Protein AF-A0A3D8MRU7-F1 (afdb_monomer)

Radius of gyration: 17.72 Å; Cα contacts (8 Å, |Δi|>4): 164; chains: 1; bounding box: 47×36×52 Å

pLDDT: mean 84.69, std 14.57, range [42.41, 97.81]

Solvent-accessible surface area (backbone atoms only — not comparable to full-atom values): 8292 Å² total; per-residue (Å²): 119,67,70,62,56,52,54,44,64,75,43,88,48,41,51,67,56,49,33,54,50,47,20,57,52,35,28,52,48,42,53,49,38,33,59,72,67,62,49,60,65,93,48,62,36,71,68,51,28,44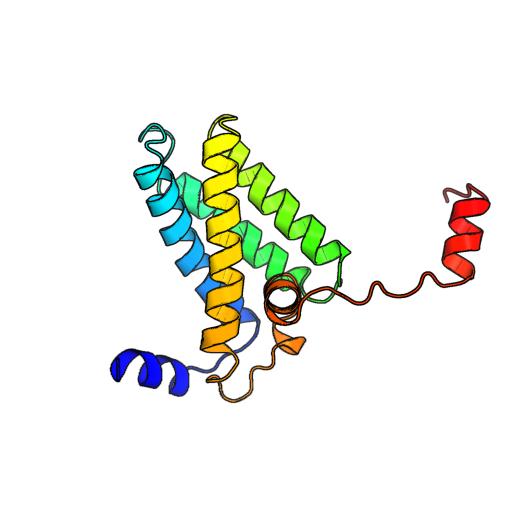,69,38,22,49,57,39,27,53,48,36,62,76,28,12,84,50,50,67,61,25,30,51,53,35,53,50,49,45,44,52,46,40,23,60,48,49,74,63,40,58,68,61,28,51,53,35,44,53,51,47,52,51,46,38,29,51,47,44,70,57,46,38,86,53,24,77,87,34,50,58,76,69,52,19,21,56,36,32,34,62,65,72,62,66,69,83,71,78,74,78,49,73,68,56,54,52,44,64,74,63,69,64,78,131

Structure (mmCIF, N/CA/C/O backbone):
data_AF-A0A3D8MRU7-F1
#
_entry.id   AF-A0A3D8MRU7-F1
#
loop_
_atom_site.group_PDB
_atom_site.id
_atom_site.type_symbol
_atom_site.label_atom_id
_atom_site.label_alt_id
_atom_site.label_comp_id
_atom_site.label_asym_id
_atom_site.label_entity_id
_atom_site.label_seq_id
_atom_site.pdbx_PDB_ins_code
_atom_site.Cartn_x
_atom_site.Cartn_y
_atom_site.Cartn_z
_atom_site.occupancy
_atom_site.B_iso_or_equiv
_atom_site.auth_seq_id
_atom_site.auth_comp_id
_atom_site.auth_asym_id
_atom_site.auth_atom_id
_atom_site.pdbx_PDB_model_num
ATOM 1 N N . MET A 1 1 ? -20.390 15.891 -7.447 1.00 48.47 1 MET A N 1
ATOM 2 C CA . MET A 1 1 ? -19.887 15.555 -6.094 1.00 48.47 1 MET A CA 1
ATOM 3 C C . MET A 1 1 ? -20.924 14.814 -5.236 1.00 48.47 1 MET A C 1
ATOM 5 O O . MET A 1 1 ? -20.513 14.047 -4.382 1.00 48.47 1 MET A O 1
ATOM 9 N N . MET A 1 2 ? -22.232 14.961 -5.510 1.00 42.41 2 MET A N 1
ATOM 10 C CA . MET A 1 2 ? -23.335 14.255 -4.826 1.00 42.41 2 MET A CA 1
ATOM 11 C C . MET A 1 2 ? -23.313 12.719 -5.024 1.00 42.41 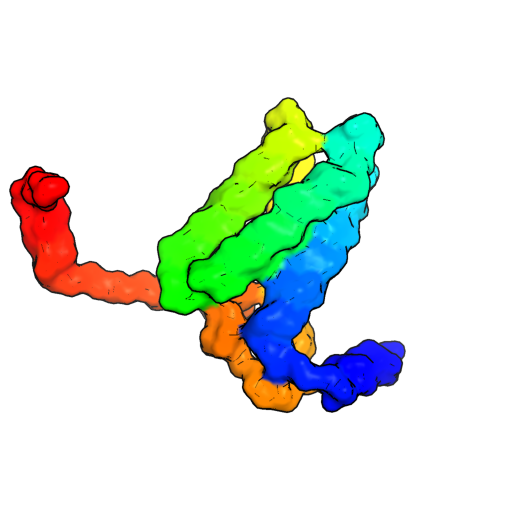2 MET A C 1
ATOM 13 O O . MET A 1 2 ? -23.387 11.992 -4.043 1.00 42.41 2 MET A O 1
ATOM 17 N N . MET A 1 3 ? -23.033 12.227 -6.242 1.00 55.09 3 MET A N 1
ATOM 18 C CA . MET A 1 3 ? -22.979 10.776 -6.524 1.00 55.09 3 MET A CA 1
ATOM 19 C C . MET A 1 3 ? -21.916 9.996 -5.728 1.00 55.09 3 MET A C 1
ATOM 21 O O . MET A 1 3 ? -22.146 8.853 -5.363 1.00 55.09 3 MET A O 1
ATOM 25 N N . VAL A 1 4 ? -20.739 10.575 -5.456 1.00 55.12 4 VAL A N 1
ATOM 26 C CA . VAL A 1 4 ? -19.664 9.841 -4.748 1.00 55.12 4 VAL A CA 1
ATOM 27 C C . VAL A 1 4 ? -19.998 9.686 -3.263 1.00 55.12 4 VAL A C 1
ATOM 29 O O . VAL A 1 4 ? -19.717 8.645 -2.681 1.00 55.12 4 VAL A O 1
ATOM 32 N N . ALA A 1 5 ? -20.639 10.692 -2.663 1.00 54.25 5 ALA A N 1
ATOM 33 C CA . ALA A 1 5 ? -21.098 10.620 -1.280 1.00 54.25 5 ALA A CA 1
ATOM 34 C C . ALA A 1 5 ? -22.226 9.586 -1.110 1.00 54.25 5 ALA A C 1
ATOM 36 O O . ALA A 1 5 ? -22.187 8.819 -0.155 1.00 54.25 5 ALA A O 1
ATOM 37 N N . GLU A 1 6 ? -23.161 9.508 -2.066 1.00 55.16 6 GLU A N 1
ATOM 38 C CA . GLU A 1 6 ? -24.226 8.490 -2.078 1.00 55.16 6 GLU A CA 1
ATOM 39 C C . GLU A 1 6 ? -23.690 7.061 -2.237 1.00 55.16 6 GLU A C 1
ATOM 41 O O . GLU A 1 6 ? -24.201 6.134 -1.613 1.00 55.16 6 GLU A O 1
ATOM 46 N N . VAL A 1 7 ? -22.642 6.855 -3.041 1.00 58.66 7 VAL A N 1
ATOM 47 C CA . VAL A 1 7 ? -22.017 5.527 -3.188 1.00 58.66 7 VAL A CA 1
ATOM 48 C C . VAL A 1 7 ? -21.338 5.090 -1.889 1.00 58.66 7 VAL A C 1
ATOM 50 O O . VAL A 1 7 ? -21.397 3.918 -1.530 1.00 58.66 7 VAL A O 1
ATOM 53 N N . VAL A 1 8 ? -20.715 6.017 -1.157 1.00 61.66 8 VAL A N 1
ATOM 54 C CA . VAL A 1 8 ? -20.060 5.694 0.119 1.00 61.66 8 VAL A CA 1
ATOM 55 C C . VAL A 1 8 ? -21.085 5.376 1.208 1.00 61.66 8 VAL A C 1
ATOM 57 O O . VAL A 1 8 ? -20.851 4.439 1.964 1.00 61.66 8 VAL A O 1
ATOM 60 N N . SER A 1 9 ? -22.213 6.093 1.263 1.00 59.12 9 SER A N 1
ATOM 61 C CA . SER A 1 9 ? -23.259 5.875 2.273 1.00 59.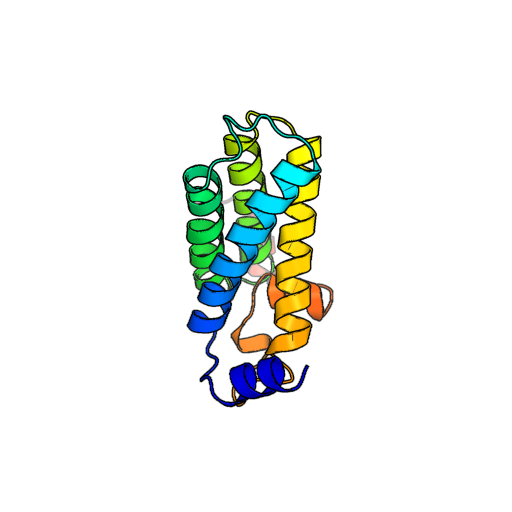12 9 SER A CA 1
ATOM 62 C C . SER A 1 9 ? -24.170 4.676 1.988 1.00 59.12 9 SER A C 1
ATOM 64 O O . SER A 1 9 ? -24.767 4.129 2.909 1.00 59.12 9 SER A O 1
ATOM 66 N N . SER A 1 10 ? -24.284 4.240 0.731 1.00 65.19 10 SER A N 1
ATOM 67 C CA . SER A 1 10 ? -25.089 3.067 0.344 1.00 65.19 10 SER A CA 1
ATOM 68 C C . SER A 1 10 ? -24.326 1.740 0.402 1.00 65.19 10 SER A C 1
ATOM 70 O O . SER A 1 10 ? -24.921 0.679 0.207 1.00 65.19 10 SER A O 1
ATOM 72 N N . PHE A 1 11 ? -23.019 1.777 0.672 1.00 73.31 11 PHE A N 1
ATOM 73 C CA . PHE A 1 11 ? -22.148 0.608 0.667 1.00 73.31 11 PHE A CA 1
ATOM 74 C C . PHE A 1 11 ? -21.694 0.235 2.083 1.00 73.31 11 PHE A C 1
ATOM 76 O O . PHE A 1 11 ? -21.247 1.084 2.851 1.00 73.31 11 PHE A O 1
ATOM 83 N N . THR A 1 12 ? -21.765 -1.052 2.435 1.00 82.81 12 THR A N 1
ATOM 84 C CA . THR A 1 12 ? -21.288 -1.532 3.739 1.00 82.81 12 THR A CA 1
ATOM 85 C C . THR A 1 12 ? -19.765 -1.613 3.750 1.00 82.81 12 THR A C 1
ATOM 87 O O . THR A 1 12 ? -19.145 -2.499 3.150 1.00 82.81 12 THR A O 1
ATO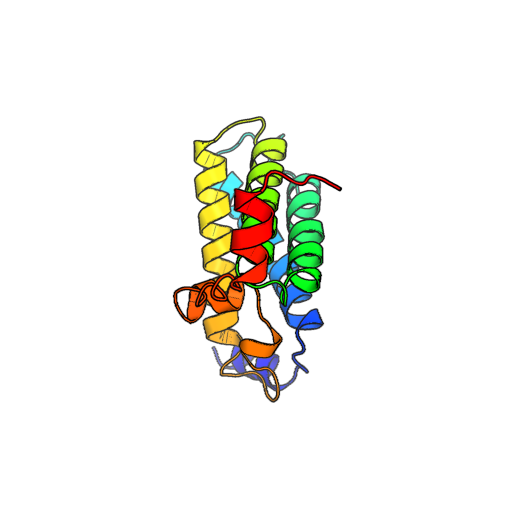M 90 N N . TRP A 1 13 ? -19.148 -0.679 4.462 1.00 88.81 13 TRP A N 1
ATOM 91 C CA . TRP A 1 13 ? -17.706 -0.636 4.626 1.00 88.81 13 TRP A CA 1
ATOM 92 C C . TRP A 1 13 ? -17.252 -1.556 5.751 1.00 88.81 13 TRP A C 1
ATOM 94 O O . TRP A 1 13 ? -17.702 -1.487 6.887 1.00 88.81 13 TRP A O 1
ATOM 104 N N . THR A 1 14 ? -16.312 -2.421 5.409 1.00 92.00 14 THR A N 1
ATOM 105 C CA . THR A 1 14 ? -15.592 -3.302 6.321 1.00 92.00 14 THR A CA 1
ATOM 106 C C . THR A 1 14 ? -14.104 -3.147 6.021 1.00 92.00 14 THR A C 1
ATOM 108 O O . THR A 1 14 ? -13.750 -2.656 4.942 1.00 92.00 14 THR A O 1
ATOM 111 N N . PRO A 1 15 ? -13.203 -3.611 6.900 1.00 93.12 15 PRO A N 1
ATOM 112 C CA . PRO A 1 15 ? -11.781 -3.619 6.578 1.00 93.12 15 PRO A CA 1
ATOM 113 C C . PRO A 1 15 ? -11.497 -4.355 5.262 1.00 93.12 15 PRO A C 1
ATOM 115 O O . PRO A 1 15 ? -10.727 -3.879 4.435 1.00 93.12 15 PRO A O 1
ATOM 118 N N . LEU A 1 16 ? -12.181 -5.477 5.012 1.00 93.38 16 LEU A N 1
ATOM 119 C CA . LEU A 1 16 ? -12.011 -6.247 3.780 1.00 93.38 16 LEU A CA 1
ATOM 120 C C . LEU A 1 16 ? -12.393 -5.427 2.544 1.00 93.38 16 LEU A C 1
ATOM 122 O O . LEU A 1 16 ? -11.623 -5.353 1.588 1.00 93.38 16 LEU A O 1
ATOM 126 N N . THR A 1 17 ? -13.567 -4.793 2.563 1.00 92.69 17 THR A N 1
ATOM 127 C CA . THR A 1 17 ? -14.026 -4.002 1.417 1.00 92.69 17 THR A CA 1
ATOM 128 C C . THR A 1 17 ? -13.204 -2.726 1.228 1.00 92.69 17 THR A C 1
ATOM 130 O O . THR A 1 17 ? -12.997 -2.311 0.089 1.00 92.69 17 THR A O 1
ATOM 133 N N . PHE A 1 18 ? -12.635 -2.168 2.303 1.00 94.56 18 PHE A N 1
ATOM 134 C CA . PHE A 1 18 ? -11.657 -1.084 2.224 1.00 94.56 18 PHE A CA 1
ATOM 135 C C . PHE A 1 18 ? -10.389 -1.504 1.468 1.00 94.56 18 PHE A C 1
ATOM 137 O O . PHE A 1 18 ? -10.023 -0.848 0.494 1.00 94.56 18 PHE A O 1
ATOM 144 N N . TYR A 1 19 ? -9.743 -2.611 1.855 1.00 95.81 19 TYR A N 1
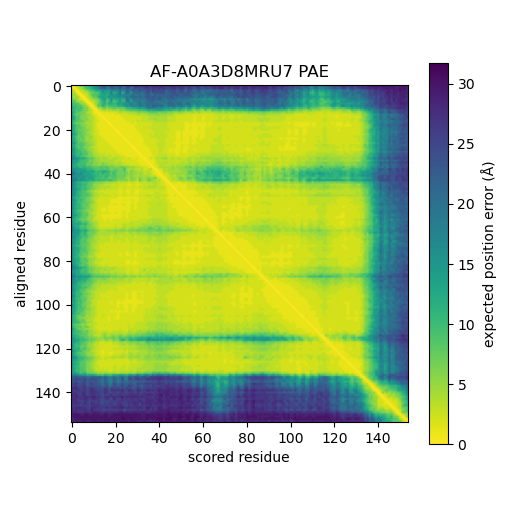ATOM 145 C CA . TYR A 1 19 ? -8.521 -3.079 1.181 1.00 95.81 19 TYR A CA 1
ATOM 146 C C . TYR A 1 19 ? -8.788 -3.592 -0.243 1.00 95.81 19 TYR A C 1
ATOM 148 O O . TYR A 1 19 ? -7.945 -3.429 -1.124 1.00 95.81 19 TYR A O 1
ATOM 156 N N . ALA A 1 20 ? -9.979 -4.132 -0.518 1.00 94.62 20 ALA A N 1
ATOM 157 C CA . ALA A 1 20 ? -10.393 -4.460 -1.882 1.00 94.62 20 ALA A CA 1
ATOM 158 C C . ALA A 1 20 ? -10.518 -3.202 -2.761 1.00 94.62 20 ALA A C 1
ATOM 160 O O . ALA A 1 20 ? -10.003 -3.167 -3.879 1.00 94.62 20 ALA A O 1
ATOM 161 N N . ALA A 1 21 ? -11.149 -2.141 -2.247 1.00 94.12 21 ALA A N 1
ATOM 162 C CA . ALA A 1 21 ? -11.220 -0.861 -2.944 1.00 94.12 21 ALA A CA 1
ATOM 163 C C . ALA A 1 21 ? -9.826 -0.235 -3.117 1.00 94.12 21 ALA A C 1
ATOM 165 O O . ALA A 1 21 ? -9.516 0.292 -4.186 1.00 94.12 21 ALA A O 1
ATOM 166 N N . ALA A 1 22 ? -8.966 -0.331 -2.099 1.00 95.88 22 ALA A N 1
ATOM 167 C CA . ALA A 1 22 ? -7.599 0.174 -2.158 1.00 95.88 22 ALA A CA 1
ATOM 168 C C . ALA A 1 22 ? -6.766 -0.548 -3.224 1.00 95.88 22 ALA A C 1
ATOM 170 O O . ALA A 1 22 ? -6.038 0.115 -3.961 1.00 95.88 22 ALA A O 1
ATOM 171 N N . ALA A 1 23 ? -6.956 -1.858 -3.412 1.00 96.69 23 ALA A N 1
ATOM 172 C CA . ALA A 1 23 ? -6.339 -2.597 -4.511 1.00 96.69 23 ALA A CA 1
ATOM 173 C C . ALA A 1 23 ? -6.755 -2.048 -5.886 1.00 96.69 23 ALA A C 1
ATOM 175 O O . ALA A 1 23 ? -5.907 -1.845 -6.754 1.00 96.69 23 ALA A O 1
ATOM 176 N N . LEU A 1 24 ? -8.044 -1.753 -6.087 1.00 95.62 24 LEU A N 1
ATOM 177 C CA . LEU A 1 24 ? -8.539 -1.186 -7.348 1.00 95.62 24 LEU A CA 1
ATOM 178 C C . LEU A 1 24 ? -7.989 0.222 -7.603 1.00 95.62 24 LEU A C 1
ATOM 180 O O . LEU A 1 24 ? -7.575 0.537 -8.718 1.00 95.62 24 LEU A O 1
ATOM 184 N N . VAL A 1 25 ? -7.954 1.067 -6.573 1.00 96.06 25 VAL A N 1
ATOM 185 C CA . VAL A 1 25 ? -7.408 2.424 -6.684 1.00 96.06 25 VAL A CA 1
ATOM 186 C C . VAL A 1 25 ? -5.905 2.379 -6.954 1.00 96.06 25 VAL A C 1
ATOM 188 O O . VAL A 1 25 ? -5.428 3.063 -7.859 1.00 96.06 25 VAL A O 1
ATOM 191 N N . GLN A 1 26 ? -5.157 1.538 -6.239 1.00 96.12 26 GLN A N 1
ATOM 192 C CA . GLN A 1 26 ? -3.717 1.394 -6.443 1.00 96.12 26 GLN A CA 1
ATOM 193 C C . GLN A 1 26 ? -3.373 0.818 -7.811 1.00 96.12 26 GLN A C 1
ATOM 195 O O . GLN A 1 26 ? -2.426 1.288 -8.430 1.00 96.12 26 GLN A O 1
ATOM 200 N N . LEU A 1 27 ? -4.160 -0.123 -8.336 1.00 96.06 27 LEU A N 1
ATOM 201 C CA . LEU A 1 27 ? -4.008 -0.609 -9.708 1.00 96.06 27 LEU A CA 1
ATOM 202 C C . LEU A 1 27 ? -4.000 0.558 -10.710 1.00 96.06 27 LEU A C 1
ATOM 204 O O . LEU A 1 27 ? -3.100 0.665 -11.544 1.00 96.06 27 LEU A O 1
ATOM 208 N N . ILE A 1 28 ? -4.980 1.460 -10.597 1.00 95.44 28 ILE A N 1
ATOM 209 C CA . ILE A 1 28 ? -5.091 2.644 -11.456 1.00 95.44 28 ILE A CA 1
ATOM 210 C C . ILE A 1 28 ? -3.896 3.576 -11.232 1.00 95.44 28 ILE A C 1
ATOM 212 O O . ILE A 1 28 ? -3.285 4.045 -12.191 1.00 95.44 28 ILE A O 1
ATOM 216 N N . VAL A 1 29 ? -3.532 3.823 -9.975 1.00 95.56 29 VAL A N 1
ATOM 217 C CA . VAL A 1 29 ? -2.426 4.720 -9.608 1.00 95.56 29 VAL A CA 1
ATOM 218 C C . VAL A 1 29 ? -1.095 4.218 -10.151 1.00 95.56 29 VAL A C 1
ATOM 220 O O . VAL A 1 29 ? -0.331 5.016 -10.683 1.00 95.56 29 VAL A O 1
ATOM 223 N N . ILE A 1 30 ? -0.824 2.916 -10.087 1.00 94.56 30 ILE A N 1
ATOM 224 C CA . ILE A 1 30 ? 0.406 2.322 -10.619 1.00 94.56 30 ILE A CA 1
ATOM 225 C C . ILE A 1 30 ? 0.479 2.554 -12.131 1.00 94.56 30 ILE A C 1
ATOM 227 O O . ILE A 1 30 ? 1.456 3.130 -12.611 1.00 94.56 30 ILE A O 1
ATOM 231 N N . LEU A 1 31 ? -0.587 2.222 -12.867 1.00 93.00 31 LEU A N 1
ATOM 232 C CA . LEU A 1 31 ? -0.645 2.418 -14.320 1.00 93.00 31 LEU A CA 1
ATOM 233 C C . LEU A 1 31 ? -0.456 3.888 -14.721 1.00 93.00 31 LEU A C 1
ATOM 235 O O . LEU A 1 31 ? 0.290 4.198 -15.657 1.00 93.00 31 LEU A O 1
ATOM 239 N N . LEU A 1 32 ? -1.114 4.803 -14.002 1.00 93.62 32 LEU A N 1
ATOM 240 C CA . LEU A 1 32 ? -1.007 6.240 -14.242 1.00 93.62 32 LEU A CA 1
ATOM 241 C C . LEU A 1 32 ? 0.372 6.784 -13.863 1.00 93.62 32 LEU A C 1
ATOM 243 O O . LEU A 1 32 ? 0.928 7.579 -14.616 1.00 93.62 32 LEU A O 1
ATOM 247 N N . SER A 1 33 ? 0.949 6.345 -12.745 1.00 90.94 33 SER A N 1
ATOM 248 C CA . SER A 1 33 ? 2.256 6.808 -12.270 1.00 90.94 33 SER A CA 1
ATOM 249 C C . SER A 1 33 ? 3.382 6.420 -13.226 1.00 90.94 33 SER A C 1
ATOM 251 O O . SER A 1 33 ? 4.220 7.253 -13.569 1.00 90.94 33 SER A O 1
ATOM 253 N N . PHE A 1 34 ? 3.371 5.195 -13.748 1.00 87.25 34 PHE A N 1
ATOM 254 C CA . PHE A 1 34 ? 4.352 4.751 -14.735 1.00 87.25 34 PHE A CA 1
ATOM 255 C C . PHE A 1 34 ? 4.149 5.390 -16.097 1.00 87.25 34 PHE A C 1
ATOM 257 O O . PHE A 1 34 ? 5.124 5.720 -16.771 1.00 87.25 34 PHE A O 1
ATOM 264 N N . ARG A 1 35 ? 2.897 5.661 -16.478 1.00 87.81 35 ARG A N 1
ATOM 265 C CA . ARG A 1 35 ? 2.617 6.441 -17.684 1.00 87.81 35 ARG A CA 1
ATOM 266 C C . ARG A 1 35 ? 3.117 7.879 -17.546 1.00 87.81 35 ARG A C 1
ATOM 268 O O . ARG A 1 35 ? 3.733 8.394 -18.472 1.00 87.81 35 ARG A O 1
ATOM 275 N N . PHE A 1 36 ? 2.888 8.508 -16.397 1.00 90.44 36 PHE A N 1
ATOM 276 C CA . PHE A 1 36 ? 3.317 9.874 -16.103 1.00 90.44 36 PHE A CA 1
ATOM 277 C C . PHE A 1 36 ? 4.842 10.005 -16.037 1.00 90.44 36 PHE A C 1
ATOM 279 O O . PHE A 1 36 ? 5.411 10.941 -16.588 1.00 90.44 36 PHE A O 1
ATOM 286 N N . THR A 1 37 ? 5.516 9.034 -15.424 1.00 89.00 37 THR A N 1
ATOM 287 C CA . THR A 1 37 ? 6.983 9.006 -15.319 1.00 89.00 37 THR A CA 1
ATOM 288 C C . THR A 1 37 ? 7.680 8.494 -16.584 1.00 89.00 37 THR A C 1
ATOM 290 O O . THR A 1 37 ? 8.910 8.411 -16.614 1.00 89.00 37 THR A O 1
ATOM 293 N N . GLN A 1 38 ? 6.920 8.183 -17.641 1.00 87.06 38 GLN A N 1
ATOM 294 C CA . GLN A 1 38 ? 7.419 7.674 -18.921 1.00 87.06 38 GLN A CA 1
ATOM 295 C C . GLN A 1 38 ? 8.243 6.383 -18.774 1.00 87.06 38 GLN A C 1
ATOM 297 O O . GLN A 1 38 ? 9.245 6.194 -19.468 1.00 87.06 38 GLN A O 1
ATOM 302 N N . LEU A 1 39 ? 7.845 5.492 -17.857 1.00 85.00 39 LEU A N 1
ATOM 303 C CA . LEU A 1 39 ? 8.388 4.134 -17.822 1.00 85.00 39 LEU A CA 1
ATOM 304 C C . LEU A 1 39 ? 8.092 3.455 -19.167 1.00 85.00 39 LEU A C 1
ATOM 306 O O . LEU A 1 39 ? 7.039 3.696 -19.762 1.00 85.00 39 LEU A O 1
ATOM 310 N N . ASN A 1 40 ? 9.014 2.611 -19.640 1.00 82.12 40 ASN A N 1
ATOM 311 C CA . ASN A 1 40 ? 8.826 1.884 -20.892 1.00 82.12 40 ASN A CA 1
ATOM 312 C C . ASN A 1 40 ? 7.442 1.178 -20.892 1.00 82.12 40 ASN A C 1
ATOM 314 O O . ASN A 1 40 ? 7.156 0.425 -19.953 1.00 82.12 40 ASN A O 1
ATOM 318 N N . PRO A 1 41 ? 6.585 1.419 -21.906 1.00 78.12 41 PRO A N 1
ATOM 319 C CA . PRO A 1 41 ? 5.262 0.805 -22.021 1.00 78.12 41 PRO A CA 1
ATOM 320 C C . PRO A 1 41 ? 5.268 -0.722 -21.936 1.00 78.12 41 PRO A C 1
ATOM 322 O O . PRO A 1 41 ? 4.324 -1.296 -21.402 1.00 78.12 41 PRO A O 1
ATOM 325 N N . ASP A 1 42 ? 6.349 -1.368 -22.380 1.00 82.06 42 ASP A N 1
ATOM 326 C CA . ASP A 1 42 ? 6.511 -2.824 -22.314 1.00 82.06 42 ASP A CA 1
ATOM 327 C C . ASP A 1 42 ? 6.546 -3.344 -20.867 1.00 82.06 42 ASP A C 1
ATOM 329 O O . ASP A 1 42 ? 6.269 -4.514 -20.602 1.00 82.06 42 ASP A O 1
ATOM 333 N N . TYR A 1 43 ? 6.876 -2.472 -19.910 1.00 79.25 43 TYR A N 1
ATOM 334 C CA . TYR A 1 43 ? 6.907 -2.770 -18.478 1.00 79.25 43 TYR A CA 1
ATOM 335 C C . TYR A 1 43 ? 5.669 -2.228 -17.751 1.00 79.25 43 TYR A C 1
ATOM 337 O O . TYR A 1 43 ? 5.240 -2.791 -16.744 1.00 79.25 43 TYR A O 1
ATOM 345 N N . ASN A 1 44 ? 5.046 -1.175 -18.286 1.00 80.75 44 ASN A N 1
ATOM 346 C CA . ASN A 1 44 ? 3.813 -0.589 -17.763 1.00 80.75 44 ASN A CA 1
ATOM 347 C C . ASN A 1 44 ? 2.569 -1.354 -18.247 1.00 80.75 44 ASN A C 1
ATOM 349 O O . ASN A 1 44 ? 1.743 -0.843 -19.006 1.00 80.75 44 ASN A O 1
ATOM 353 N N . THR A 1 45 ? 2.449 -2.607 -17.812 1.00 88.94 45 THR A N 1
ATOM 354 C CA . THR A 1 45 ? 1.343 -3.488 -18.196 1.00 88.94 45 THR A CA 1
ATOM 355 C C . THR A 1 45 ? 0.285 -3.579 -17.102 1.00 88.94 45 THR A C 1
ATOM 357 O O . THR A 1 45 ? 0.580 -3.517 -15.907 1.00 88.94 45 THR A O 1
ATOM 360 N N . PHE A 1 46 ? -0.965 -3.810 -17.513 1.00 90.00 46 PHE A N 1
ATOM 361 C CA . PHE A 1 46 ? -2.064 -4.116 -16.593 1.00 90.00 46 PHE A CA 1
ATOM 362 C C . PHE A 1 46 ? -1.738 -5.309 -15.685 1.00 90.00 46 PHE A C 1
ATOM 364 O O . PHE A 1 46 ? -1.958 -5.246 -14.479 1.00 90.00 46 PHE A O 1
ATOM 371 N N . ALA A 1 47 ? -1.156 -6.370 -16.255 1.00 90.56 47 ALA A N 1
ATOM 372 C CA . ALA A 1 47 ? -0.734 -7.547 -15.505 1.00 90.56 47 ALA A CA 1
ATOM 373 C C . ALA A 1 47 ? 0.327 -7.200 -14.447 1.00 90.56 47 ALA A C 1
ATOM 375 O O . ALA A 1 47 ? 0.200 -7.625 -13.302 1.00 90.56 47 ALA A O 1
ATOM 376 N N . GLY A 1 48 ? 1.324 -6.379 -14.800 1.00 90.50 48 GLY A N 1
ATOM 377 C CA . GLY A 1 48 ? 2.338 -5.901 -13.859 1.00 90.50 48 GLY A CA 1
ATOM 378 C C . GLY A 1 48 ? 1.726 -5.126 -12.694 1.00 90.50 48 GLY A C 1
ATOM 379 O O . GLY A 1 48 ? 2.000 -5.443 -11.541 1.00 90.50 48 GLY A O 1
ATOM 380 N N . ALA A 1 49 ? 0.832 -4.174 -12.975 1.00 93.31 49 ALA A N 1
ATOM 381 C CA . ALA A 1 49 ? 0.134 -3.423 -11.931 1.00 93.31 49 ALA A CA 1
ATOM 382 C C . ALA A 1 49 ? -0.724 -4.328 -11.028 1.00 93.31 49 ALA A C 1
ATOM 384 O O . ALA A 1 49 ? -0.758 -4.133 -9.814 1.00 93.31 49 ALA A O 1
ATOM 385 N N . LEU A 1 50 ? -1.381 -5.343 -11.597 1.00 94.88 50 LEU A N 1
ATOM 386 C CA . LEU A 1 50 ? -2.231 -6.279 -10.859 1.00 94.88 50 LEU A CA 1
ATOM 387 C C . LEU A 1 50 ? -1.428 -7.172 -9.900 1.00 94.88 50 LEU A C 1
ATOM 389 O O . LEU A 1 50 ? -1.860 -7.392 -8.768 1.00 94.88 50 LEU A O 1
ATOM 393 N N . VAL A 1 51 ? -0.239 -7.616 -10.320 1.00 94.06 51 VAL A N 1
ATOM 394 C CA . VAL A 1 51 ? 0.706 -8.402 -9.500 1.00 94.06 51 VAL A CA 1
ATOM 395 C C . VAL A 1 51 ? 1.252 -7.603 -8.310 1.00 94.06 51 VAL A C 1
ATOM 397 O O . VAL A 1 51 ? 1.700 -8.196 -7.333 1.00 94.06 51 VAL A O 1
ATOM 400 N N . VAL A 1 52 ? 1.175 -6.272 -8.339 1.00 95.75 52 VAL A N 1
ATOM 401 C CA . VAL A 1 52 ? 1.508 -5.429 -7.182 1.00 95.75 52 VAL A CA 1
ATOM 402 C C . VAL A 1 52 ? 0.267 -5.138 -6.348 1.00 95.75 52 VAL A C 1
ATOM 404 O O . VAL A 1 52 ? 0.238 -5.426 -5.153 1.00 95.75 52 VAL A O 1
ATOM 407 N N . ALA A 1 53 ? -0.770 -4.579 -6.971 1.00 96.69 53 ALA A N 1
ATOM 408 C CA . ALA A 1 53 ? -1.916 -4.030 -6.262 1.00 96.69 53 ALA A CA 1
ATOM 409 C C . ALA A 1 53 ? -2.664 -5.091 -5.444 1.00 96.69 53 ALA A C 1
ATOM 411 O O . ALA A 1 53 ? -3.010 -4.839 -4.291 1.00 96.69 53 ALA A O 1
ATOM 412 N N . VAL A 1 54 ? -2.881 -6.289 -5.997 1.00 96.44 54 VAL A N 1
ATOM 413 C CA . VAL A 1 54 ? -3.632 -7.337 -5.292 1.00 96.44 54 VAL A CA 1
ATOM 414 C C . VAL A 1 54 ? -2.825 -7.914 -4.122 1.00 96.44 54 VAL A C 1
ATOM 416 O O . VAL A 1 54 ? -3.312 -7.825 -2.993 1.00 96.44 54 VAL A O 1
ATOM 419 N N . PRO A 1 55 ? -1.597 -8.444 -4.307 1.00 97.25 55 PRO A N 1
ATOM 420 C CA . PRO A 1 55 ? -0.860 -9.056 -3.202 1.00 97.25 55 PRO A CA 1
ATOM 421 C C . PRO A 1 55 ? -0.523 -8.074 -2.082 1.00 97.25 55 PRO A C 1
ATOM 423 O O . PRO A 1 55 ? -0.611 -8.448 -0.917 1.00 97.25 55 PRO A O 1
ATOM 426 N N . VAL A 1 56 ? -0.202 -6.815 -2.405 1.00 97.56 56 VAL A N 1
ATOM 427 C CA . VAL A 1 56 ? 0.096 -5.799 -1.383 1.00 97.56 56 VAL A CA 1
ATOM 428 C C . VAL A 1 56 ? -1.123 -5.511 -0.514 1.00 97.56 56 VAL A C 1
ATOM 430 O O . VAL A 1 56 ? -0.976 -5.409 0.699 1.00 97.56 56 VAL A O 1
ATOM 433 N N . ASN A 1 57 ? -2.319 -5.392 -1.094 1.00 97.81 57 ASN A N 1
ATOM 434 C CA . ASN A 1 57 ? -3.526 -5.095 -0.317 1.00 97.81 57 ASN A CA 1
ATOM 435 C C . ASN A 1 57 ? -4.032 -6.318 0.456 1.00 97.81 57 ASN A C 1
ATOM 437 O O . ASN A 1 57 ? -4.538 -6.167 1.565 1.00 97.81 57 ASN A O 1
ATOM 441 N N . VAL A 1 58 ? -3.839 -7.528 -0.080 1.00 97.44 58 VAL A N 1
ATOM 442 C CA . VAL A 1 58 ? -4.071 -8.774 0.666 1.00 97.44 58 VAL A CA 1
ATOM 443 C C . VAL A 1 58 ? -3.136 -8.846 1.871 1.00 97.44 58 VAL A C 1
ATOM 445 O O . VAL A 1 58 ? -3.593 -9.058 2.992 1.00 97.44 58 VAL A O 1
ATOM 448 N N . LEU A 1 59 ? -1.839 -8.613 1.662 1.00 97.12 59 LEU A N 1
ATOM 449 C CA . LEU A 1 59 ? -0.852 -8.576 2.736 1.00 97.12 59 LEU A CA 1
ATOM 450 C C . LEU A 1 59 ? -1.208 -7.502 3.768 1.00 97.12 59 LEU A C 1
ATOM 452 O O . LEU A 1 59 ? -1.262 -7.804 4.953 1.00 97.12 59 LEU A O 1
ATOM 456 N N . ALA A 1 60 ? -1.541 -6.291 3.317 1.00 96.00 60 ALA A N 1
ATOM 457 C CA . ALA A 1 60 ? -1.918 -5.187 4.189 1.00 96.00 60 ALA A CA 1
ATOM 458 C C . ALA A 1 60 ? -3.160 -5.486 5.029 1.00 96.00 60 ALA A C 1
ATOM 460 O O . ALA A 1 60 ? -3.178 -5.145 6.207 1.00 96.00 60 ALA A O 1
ATOM 461 N N . TYR A 1 61 ? -4.156 -6.172 4.463 1.00 96.50 61 TYR A N 1
ATOM 462 C CA . TYR A 1 61 ? -5.322 -6.641 5.205 1.00 96.50 61 TYR A CA 1
ATOM 463 C C . TYR A 1 61 ? -4.935 -7.615 6.327 1.00 96.50 61 TYR A C 1
ATOM 465 O O . TYR A 1 61 ? -5.416 -7.467 7.449 1.00 96.50 61 TYR A O 1
ATOM 473 N N . PHE A 1 62 ? -4.068 -8.592 6.042 1.00 96.50 62 PHE A N 1
ATOM 474 C CA . PHE A 1 62 ? -3.667 -9.607 7.022 1.00 96.50 62 PHE A CA 1
ATOM 475 C C . PHE A 1 62 ? -2.697 -9.084 8.083 1.00 96.50 62 PHE A C 1
ATOM 477 O O . PHE A 1 62 ? -2.725 -9.559 9.213 1.00 96.50 62 PHE A O 1
ATOM 484 N N . THR A 1 63 ? -1.861 -8.101 7.751 1.00 94.25 63 THR A N 1
ATOM 485 C CA . THR A 1 63 ? -0.885 -7.518 8.683 1.00 94.25 63 THR A CA 1
ATOM 486 C C . THR A 1 63 ? -1.369 -6.218 9.325 1.00 94.25 63 THR A C 1
ATOM 488 O O . THR A 1 63 ? -0.576 -5.522 9.959 1.00 94.25 63 THR A O 1
ATOM 491 N N . ARG A 1 64 ? -2.644 -5.843 9.153 1.00 92.56 64 ARG A N 1
ATOM 492 C CA . ARG A 1 64 ? -3.183 -4.560 9.639 1.00 92.56 64 ARG A CA 1
ATOM 493 C C . ARG A 1 64 ? -3.094 -4.402 11.160 1.00 92.56 64 ARG A C 1
ATOM 495 O O . ARG A 1 64 ? -2.938 -3.287 11.649 1.00 92.56 64 ARG A O 1
ATOM 502 N N . ASP A 1 65 ? -3.166 -5.517 11.880 1.00 90.94 65 ASP A N 1
ATOM 503 C CA . ASP A 1 65 ? -3.204 -5.558 13.341 1.00 90.94 65 ASP A CA 1
ATOM 504 C C . ASP A 1 65 ? -1.795 -5.741 13.948 1.00 90.94 65 ASP A C 1
ATOM 506 O O . ASP A 1 65 ? -1.645 -5.795 15.160 1.00 90.94 65 ASP A O 1
ATOM 510 N N . PHE A 1 66 ? -0.738 -5.811 13.123 1.00 88.75 66 PHE A N 1
ATOM 511 C CA . PHE A 1 66 ? 0.645 -6.088 13.562 1.00 88.75 66 PHE A CA 1
ATOM 512 C C . PHE A 1 66 ? 1.464 -4.816 13.853 1.00 88.75 66 PHE A C 1
ATOM 514 O O . PHE A 1 66 ? 2.698 -4.841 13.817 1.00 88.75 66 PHE A O 1
ATOM 521 N N . GLY A 1 67 ? 0.800 -3.675 14.052 1.00 85.44 67 GLY A N 1
ATOM 522 C CA . GLY A 1 67 ? 1.460 -2.401 14.341 1.00 85.44 67 GLY A CA 1
ATOM 523 C C . GLY A 1 67 ? 2.546 -2.031 13.318 1.00 85.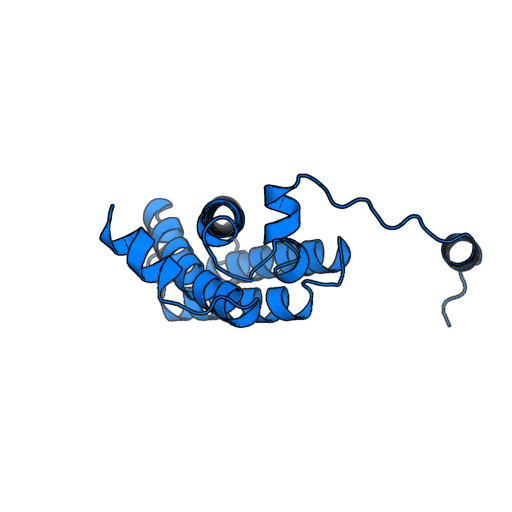44 67 GLY A C 1
ATOM 524 O O . GLY A 1 67 ? 2.324 -2.079 12.103 1.00 85.44 67 GLY A O 1
ATOM 525 N N . VAL A 1 68 ? 3.731 -1.641 13.810 1.00 84.94 68 VAL A N 1
ATOM 526 C CA . VAL A 1 68 ? 4.822 -1.082 12.979 1.00 84.94 68 VAL A CA 1
ATOM 527 C C . VAL A 1 68 ? 5.375 -2.144 12.049 1.00 84.94 68 VAL A C 1
ATOM 529 O O . VAL A 1 68 ? 5.654 -1.875 10.883 1.00 84.94 68 VAL A O 1
ATOM 532 N N . THR A 1 69 ? 5.483 -3.370 12.546 1.00 87.75 69 THR A N 1
ATOM 533 C CA . THR A 1 69 ? 6.006 -4.503 11.792 1.00 87.75 69 THR A CA 1
ATOM 534 C C . THR A 1 69 ? 5.164 -4.763 10.548 1.00 87.75 69 THR A C 1
ATOM 536 O O . THR A 1 69 ? 5.711 -4.870 9.451 1.00 87.75 69 THR A O 1
ATOM 539 N N . GLY A 1 70 ? 3.833 -4.769 10.680 1.00 89.38 70 GLY A N 1
ATOM 540 C CA . GLY A 1 70 ? 2.935 -4.923 9.534 1.00 89.38 70 GLY A CA 1
ATOM 541 C C . GLY A 1 70 ? 3.094 -3.804 8.502 1.00 89.38 70 GLY A C 1
ATOM 542 O O . GLY A 1 70 ? 3.160 -4.056 7.301 1.00 89.38 70 GLY A O 1
ATOM 543 N N . VAL A 1 71 ? 3.237 -2.564 8.966 1.00 91.44 71 VAL A N 1
ATOM 544 C CA . VAL A 1 71 ? 3.431 -1.369 8.127 1.00 91.44 71 VAL A CA 1
ATOM 545 C C . VAL A 1 71 ? 4.743 -1.437 7.347 1.00 91.44 71 VAL A C 1
ATOM 547 O O . VAL A 1 71 ? 4.753 -1.167 6.145 1.00 91.44 71 VAL A O 1
ATOM 550 N N . LEU A 1 72 ? 5.836 -1.838 7.998 1.00 92.31 72 LEU A N 1
ATOM 551 C CA . LEU A 1 72 ? 7.140 -2.001 7.355 1.00 92.31 72 LEU A CA 1
ATOM 552 C C . LEU A 1 72 ? 7.121 -3.131 6.323 1.00 92.31 72 LEU A C 1
ATOM 554 O O . LEU A 1 72 ? 7.606 -2.939 5.209 1.00 92.31 72 LEU A O 1
ATOM 558 N N . ILE A 1 73 ? 6.509 -4.273 6.655 1.00 93.88 73 ILE A N 1
ATOM 559 C CA . ILE A 1 73 ? 6.355 -5.410 5.737 1.00 93.88 73 ILE A CA 1
ATOM 560 C C . ILE A 1 73 ? 5.580 -4.991 4.483 1.00 93.88 73 ILE A C 1
ATOM 562 O O . ILE A 1 73 ? 6.026 -5.255 3.365 1.00 93.88 73 ILE A O 1
ATOM 566 N N . VAL A 1 74 ? 4.453 -4.295 4.647 1.00 96.25 74 VAL A N 1
ATOM 567 C CA . VAL A 1 74 ? 3.629 -3.815 3.527 1.00 96.25 74 VAL A CA 1
ATOM 568 C C . VAL A 1 74 ? 4.381 -2.783 2.694 1.00 96.25 74 VAL A C 1
ATOM 570 O O . VAL A 1 74 ? 4.421 -2.901 1.470 1.00 96.25 74 VAL A O 1
ATOM 573 N N . GLY A 1 75 ? 5.009 -1.796 3.338 1.00 95.31 75 GLY A N 1
ATOM 574 C CA . GLY A 1 75 ? 5.754 -0.739 2.656 1.00 95.31 75 GLY A CA 1
ATOM 575 C C . GLY A 1 75 ? 6.929 -1.284 1.842 1.00 95.31 75 GLY A C 1
ATOM 576 O O . GLY A 1 75 ? 7.082 -0.916 0.674 1.00 95.31 75 GLY A O 1
ATOM 577 N N . ALA A 1 76 ? 7.707 -2.200 2.427 1.00 96.12 76 ALA A N 1
ATOM 578 C CA . ALA A 1 76 ? 8.829 -2.861 1.768 1.00 96.12 76 ALA A CA 1
ATOM 579 C C . ALA A 1 76 ? 8.370 -3.780 0.629 1.00 96.12 76 ALA A C 1
ATOM 581 O O . ALA A 1 76 ? 8.958 -3.750 -0.450 1.00 96.12 76 ALA A O 1
ATOM 582 N N . THR A 1 77 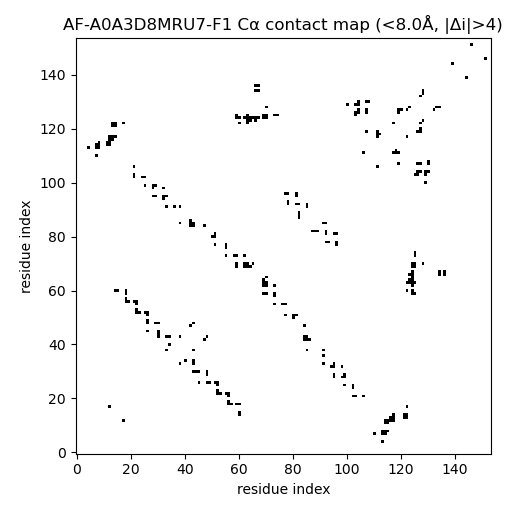? 7.295 -4.549 0.831 1.00 97.25 77 THR A N 1
ATOM 583 C CA . THR A 1 77 ? 6.731 -5.426 -0.209 1.00 97.25 77 THR A CA 1
ATOM 584 C C . THR A 1 77 ? 6.219 -4.611 -1.391 1.00 97.25 77 THR A C 1
ATOM 586 O O . THR A 1 77 ? 6.540 -4.921 -2.537 1.00 97.25 77 THR A O 1
ATOM 589 N N . LEU A 1 78 ? 5.478 -3.530 -1.127 1.00 97.50 78 LEU A N 1
ATOM 590 C CA . LEU A 1 78 ? 4.998 -2.622 -2.165 1.00 97.50 78 LEU A CA 1
ATOM 591 C C . LEU A 1 78 ? 6.164 -2.035 -2.962 1.00 97.50 78 LEU A C 1
ATOM 593 O O . LEU A 1 78 ? 6.150 -2.088 -4.189 1.00 97.50 78 LEU A O 1
ATOM 597 N N . PHE A 1 79 ? 7.190 -1.519 -2.281 1.00 96.88 79 PHE A N 1
ATOM 598 C CA . PHE A 1 79 ? 8.366 -0.972 -2.953 1.00 96.88 79 PHE A CA 1
ATOM 599 C C . PHE A 1 79 ? 9.096 -2.040 -3.778 1.00 96.88 79 PHE A C 1
ATOM 601 O O . PHE A 1 79 ? 9.354 -1.830 -4.959 1.00 96.88 79 PHE A O 1
ATOM 608 N N . GLY A 1 80 ? 9.377 -3.207 -3.194 1.00 96.69 80 GLY A N 1
ATOM 609 C CA . GLY A 1 80 ? 10.099 -4.294 -3.857 1.00 96.69 80 GLY A CA 1
ATOM 610 C C . GLY A 1 80 ? 9.385 -4.816 -5.105 1.00 96.69 80 GLY A C 1
ATOM 611 O O . GLY A 1 80 ? 10.017 -5.005 -6.145 1.00 96.69 80 GLY A O 1
ATOM 612 N N . LEU A 1 81 ? 8.062 -4.982 -5.042 1.00 96.00 81 LEU A N 1
ATOM 613 C CA . LEU A 1 81 ? 7.268 -5.401 -6.196 1.00 96.00 81 LEU A CA 1
ATOM 614 C C . LEU A 1 81 ? 7.238 -4.326 -7.293 1.00 96.00 81 LEU A C 1
ATOM 616 O O . LEU A 1 81 ? 7.380 -4.659 -8.471 1.00 96.00 81 LEU A O 1
ATOM 620 N N . LEU A 1 82 ? 7.133 -3.043 -6.921 1.00 95.00 82 LEU A N 1
ATOM 621 C CA . LEU A 1 82 ? 7.238 -1.932 -7.872 1.00 95.00 82 LEU A CA 1
ATOM 622 C C . LEU A 1 82 ? 8.617 -1.885 -8.547 1.00 95.00 82 LEU A C 1
ATOM 624 O O . LEU A 1 82 ? 8.682 -1.717 -9.764 1.00 95.00 82 LEU A O 1
ATOM 628 N N . VAL A 1 83 ? 9.706 -2.106 -7.798 1.00 94.44 83 VAL A N 1
ATOM 629 C CA . VAL A 1 83 ? 11.074 -2.158 -8.349 1.00 94.44 83 VAL A CA 1
ATOM 630 C C . VAL A 1 83 ? 11.186 -3.302 -9.354 1.00 94.44 83 VAL A C 1
ATOM 632 O O . VAL A 1 83 ? 11.770 -3.128 -10.427 1.00 94.44 83 VAL A O 1
ATOM 635 N N . GLY A 1 84 ? 10.607 -4.460 -9.024 1.00 92.19 84 GLY A N 1
ATOM 636 C CA . GLY A 1 84 ? 10.590 -5.636 -9.889 1.00 92.19 84 GLY A CA 1
ATOM 637 C C . GLY A 1 84 ? 9.956 -5.349 -11.249 1.00 92.19 84 GLY A C 1
ATOM 638 O O . GLY A 1 84 ? 10.561 -5.637 -12.285 1.00 92.19 84 GLY A O 1
ATOM 639 N N . ILE A 1 85 ? 8.776 -4.722 -11.267 1.00 91.56 85 ILE A N 1
ATOM 640 C CA . ILE A 1 85 ? 8.091 -4.395 -12.528 1.00 91.56 85 ILE A CA 1
ATOM 641 C C . ILE A 1 85 ? 8.723 -3.203 -13.255 1.00 91.56 85 ILE A C 1
ATOM 643 O O . ILE A 1 85 ? 8.757 -3.194 -14.481 1.00 91.56 85 ILE A O 1
ATOM 647 N N . ALA A 1 86 ? 9.314 -2.250 -12.531 1.00 89.94 86 ALA A N 1
ATOM 648 C CA . ALA A 1 86 ? 10.065 -1.136 -13.108 1.00 89.94 86 ALA A CA 1
ATOM 649 C C . ALA A 1 86 ? 11.491 -1.517 -13.551 1.00 89.94 86 ALA A C 1
ATOM 651 O O . ALA A 1 86 ? 12.265 -0.640 -13.935 1.00 89.94 86 ALA A O 1
ATOM 652 N N . ARG A 1 87 ? 11.858 -2.810 -13.502 1.00 88.19 87 ARG A N 1
ATOM 653 C CA . ARG A 1 87 ? 13.177 -3.338 -13.904 1.00 88.19 87 ARG A CA 1
ATOM 654 C C . ARG A 1 87 ? 14.352 -2.639 -13.206 1.00 88.19 87 ARG A C 1
ATOM 656 O O . ARG A 1 87 ? 15.412 -2.468 -13.800 1.00 88.19 87 ARG A O 1
ATOM 663 N N . GLY A 1 88 ? 14.178 -2.254 -11.943 1.00 86.06 88 GLY A N 1
ATOM 664 C CA . GLY A 1 88 ? 15.236 -1.611 -11.162 1.00 86.06 88 GLY A CA 1
ATOM 665 C C . GLY A 1 88 ? 15.300 -0.086 -11.273 1.00 86.06 88 GLY A C 1
ATOM 666 O O . GLY A 1 88 ? 16.189 0.507 -10.668 1.00 86.06 88 GLY A O 1
ATOM 667 N N . ASP A 1 89 ? 14.383 0.575 -11.991 1.00 89.56 89 ASP A N 1
ATOM 668 C CA . ASP A 1 89 ? 14.310 2.043 -12.012 1.00 89.56 89 ASP A CA 1
ATOM 669 C C . ASP A 1 89 ? 13.798 2.579 -10.663 1.00 89.56 89 ASP A C 1
ATOM 671 O O . ASP A 1 89 ? 12.594 2.707 -10.414 1.00 89.56 89 ASP A O 1
ATOM 675 N N . VAL A 1 90 ? 14.743 2.859 -9.764 1.00 90.50 90 VAL A N 1
ATOM 676 C CA . VAL A 1 90 ? 14.475 3.259 -8.376 1.00 90.50 90 VAL A CA 1
ATOM 677 C C . VAL A 1 90 ? 13.723 4.586 -8.302 1.00 90.50 90 VAL A C 1
ATOM 679 O O . VAL A 1 90 ? 12.834 4.729 -7.466 1.00 90.50 90 VAL A O 1
ATOM 682 N N . PHE A 1 91 ? 14.030 5.550 -9.176 1.00 90.81 91 PHE A N 1
ATOM 683 C CA . PHE A 1 91 ? 13.397 6.869 -9.131 1.00 90.81 91 PHE A CA 1
ATOM 684 C C . PHE A 1 91 ? 11.911 6.779 -9.483 1.00 90.81 91 PHE A C 1
ATOM 686 O O . PHE A 1 91 ? 11.059 7.230 -8.714 1.00 90.81 91 PHE A O 1
ATOM 693 N N . ARG A 1 92 ? 11.579 6.137 -10.609 1.00 90.38 92 ARG A N 1
ATOM 694 C CA . ARG A 1 92 ? 10.177 5.961 -11.020 1.00 90.38 92 ARG A CA 1
ATOM 695 C C . ARG A 1 92 ? 9.403 5.095 -10.035 1.00 90.38 92 ARG A C 1
ATOM 697 O O . ARG A 1 92 ? 8.237 5.371 -9.752 1.00 90.38 92 ARG A O 1
ATOM 704 N N . THR A 1 93 ? 10.072 4.095 -9.466 1.00 92.81 93 THR A N 1
ATOM 705 C CA . THR A 1 93 ? 9.507 3.264 -8.404 1.00 92.81 93 THR A CA 1
ATOM 706 C C . THR A 1 93 ? 9.176 4.080 -7.162 1.00 92.81 93 THR A C 1
ATOM 708 O O . THR A 1 93 ? 8.064 3.975 -6.656 1.00 92.81 93 THR A O 1
ATOM 711 N N . ALA A 1 94 ? 10.095 4.920 -6.686 1.00 94.06 94 ALA A N 1
ATOM 712 C CA . ALA A 1 94 ? 9.866 5.753 -5.512 1.00 94.06 94 ALA A CA 1
ATOM 713 C C . ALA A 1 94 ? 8.677 6.704 -5.715 1.00 94.06 94 ALA A C 1
ATOM 715 O O . ALA A 1 94 ? 7.857 6.859 -4.813 1.00 94.06 94 ALA A O 1
ATOM 716 N N . VAL A 1 95 ? 8.524 7.276 -6.915 1.00 94.69 95 VAL A N 1
ATOM 717 C CA . VAL A 1 95 ? 7.357 8.105 -7.259 1.00 94.69 95 VAL A CA 1
ATOM 718 C C . VAL A 1 95 ? 6.061 7.292 -7.191 1.00 94.69 95 VAL A C 1
ATOM 720 O O . VAL A 1 95 ? 5.113 7.711 -6.527 1.00 94.69 95 VAL A O 1
ATOM 723 N N . ALA A 1 96 ? 6.012 6.118 -7.828 1.00 95.00 96 ALA A N 1
ATOM 724 C CA . ALA A 1 96 ? 4.838 5.243 -7.791 1.00 95.00 96 ALA A CA 1
ATOM 725 C C . ALA A 1 96 ? 4.505 4.779 -6.363 1.00 95.00 96 ALA A C 1
ATOM 727 O O . ALA A 1 96 ? 3.339 4.761 -5.965 1.00 95.00 96 ALA A O 1
ATOM 728 N N . TRP A 1 97 ? 5.532 4.465 -5.574 1.00 96.44 97 TRP A N 1
ATOM 729 C CA . TRP A 1 97 ? 5.416 4.063 -4.178 1.00 96.44 97 TRP A CA 1
ATOM 730 C C . TRP A 1 97 ? 4.798 5.175 -3.329 1.00 96.44 97 TRP A C 1
ATOM 732 O O . TRP A 1 97 ? 3.777 4.952 -2.683 1.00 96.44 97 TRP A O 1
ATOM 742 N N . MET A 1 98 ? 5.335 6.396 -3.411 1.00 96.00 98 MET A N 1
ATOM 743 C CA . MET A 1 98 ? 4.801 7.565 -2.702 1.00 96.00 98 MET A CA 1
ATOM 744 C C . MET A 1 98 ? 3.349 7.863 -3.088 1.00 96.00 98 MET A C 1
ATOM 746 O O . MET A 1 98 ? 2.532 8.167 -2.221 1.00 96.00 98 MET A O 1
ATOM 750 N N . LEU A 1 99 ? 2.997 7.734 -4.371 1.00 96.44 99 LEU A N 1
ATOM 751 C CA . LEU A 1 99 ? 1.617 7.898 -4.831 1.00 96.44 99 LEU A CA 1
ATOM 752 C C . LEU A 1 99 ? 0.686 6.821 -4.258 1.00 96.44 99 LEU A C 1
ATOM 754 O O . LEU A 1 99 ? -0.426 7.134 -3.838 1.00 96.44 99 LEU A O 1
ATOM 758 N N . CYS A 1 100 ? 1.139 5.570 -4.175 1.00 96.62 100 CYS A N 1
ATOM 759 C CA . CYS A 1 100 ? 0.370 4.499 -3.543 1.00 96.62 100 CYS A CA 1
ATOM 760 C C . CYS A 1 100 ? 0.176 4.750 -2.037 1.00 96.62 100 CYS A C 1
ATOM 762 O O . CYS A 1 100 ? -0.932 4.572 -1.528 1.00 96.62 100 CYS A O 1
ATOM 764 N N . LEU A 1 101 ? 1.194 5.243 -1.326 1.00 95.75 101 LEU A N 1
ATOM 765 C CA . LEU A 1 101 ? 1.048 5.663 0.074 1.00 95.75 101 LEU A CA 1
ATOM 766 C C . LEU A 1 101 ? 0.039 6.811 0.211 1.00 95.75 101 LEU A C 1
ATOM 768 O O . LEU A 1 101 ? -0.874 6.743 1.032 1.00 95.75 101 LEU A O 1
ATOM 772 N N . ALA A 1 102 ? 0.137 7.825 -0.650 1.00 95.00 102 ALA A N 1
ATOM 773 C CA . ALA A 1 102 ? -0.815 8.930 -0.682 1.00 95.00 102 ALA A CA 1
ATOM 774 C C . ALA A 1 102 ? -2.251 8.448 -0.946 1.00 95.00 102 ALA A C 1
ATOM 776 O O . ALA A 1 102 ? -3.196 9.022 -0.409 1.00 95.00 102 ALA A O 1
ATOM 777 N N . THR A 1 103 ? -2.437 7.371 -1.717 1.00 94.94 103 THR A N 1
ATOM 778 C CA . THR A 1 103 ? -3.772 6.796 -1.934 1.00 94.94 103 THR A CA 1
ATOM 779 C C . THR A 1 103 ? -4.320 6.099 -0.701 1.00 94.94 103 THR A C 1
ATOM 781 O O . THR A 1 103 ? -5.489 6.305 -0.394 1.00 94.94 103 THR A O 1
ATOM 784 N N . TYR A 1 104 ? -3.501 5.367 0.063 1.00 94.81 104 TYR A N 1
ATOM 785 C CA . TYR A 1 104 ? -3.941 4.825 1.352 1.00 94.81 104 TYR A CA 1
ATOM 786 C C . TYR A 1 104 ? -4.379 5.940 2.300 1.00 94.81 104 TYR A C 1
ATOM 788 O O . TYR A 1 104 ? -5.461 5.865 2.882 1.00 94.81 104 TYR A O 1
ATOM 796 N N . TRP A 1 105 ? -3.569 6.995 2.402 1.00 94.31 105 TRP A N 1
ATOM 797 C CA . TRP A 1 105 ? -3.889 8.166 3.211 1.00 94.31 105 TRP A CA 1
ATOM 798 C C . TRP A 1 105 ? -5.185 8.850 2.756 1.00 94.31 105 TRP A C 1
ATOM 800 O O . TRP A 1 105 ? -6.080 9.094 3.565 1.00 94.31 105 TRP A O 1
ATOM 810 N N . GLY A 1 106 ? -5.309 9.131 1.456 1.00 92.81 106 GLY A N 1
ATOM 811 C CA . GLY A 1 106 ? -6.458 9.826 0.883 1.00 92.81 106 GLY A CA 1
ATOM 812 C C . GLY A 1 106 ? -7.746 9.014 0.989 1.00 92.81 106 GLY A C 1
ATOM 813 O O . GLY A 1 106 ? -8.788 9.556 1.353 1.00 92.81 106 GLY A O 1
ATOM 814 N N . MET A 1 107 ? -7.677 7.704 0.737 1.00 93.75 107 MET A N 1
ATOM 815 C CA . MET A 1 107 ? -8.818 6.807 0.899 1.00 93.75 107 MET A CA 1
ATOM 816 C C . MET A 1 107 ? -9.262 6.722 2.352 1.00 93.75 107 MET A C 1
ATOM 818 O O . MET A 1 107 ? -10.448 6.884 2.617 1.00 93.75 107 MET A O 1
ATOM 822 N N . ALA A 1 108 ? -8.345 6.527 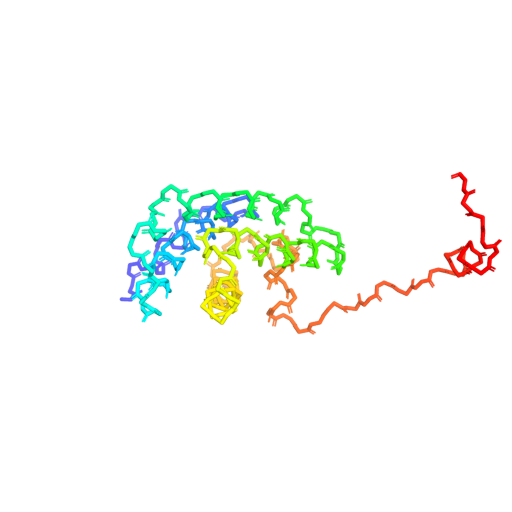3.300 1.00 92.56 108 ALA A N 1
ATOM 823 C CA . ALA A 1 108 ? -8.703 6.463 4.713 1.00 92.56 108 ALA A CA 1
ATOM 824 C C . ALA A 1 108 ? -9.296 7.784 5.210 1.00 92.56 108 ALA A C 1
ATOM 826 O O . ALA A 1 108 ? -10.369 7.786 5.808 1.00 92.56 108 ALA A O 1
ATOM 827 N N . SER A 1 109 ? -8.664 8.911 4.873 1.00 91.31 109 SER A N 1
ATOM 828 C CA . SER A 1 109 ? -9.138 10.250 5.248 1.00 91.31 109 SER A CA 1
ATOM 829 C C . SER A 1 109 ? -10.503 10.591 4.646 1.00 91.31 109 SER A C 1
ATOM 831 O O . SER A 1 109 ? -11.245 11.400 5.202 1.00 91.31 109 SER A O 1
ATOM 833 N N . TYR A 1 110 ? -10.856 10.004 3.499 1.00 90.88 110 TYR A N 1
ATOM 834 C CA . TYR A 1 110 ? -12.123 10.284 2.831 1.00 90.88 110 TYR A CA 1
ATOM 835 C C . TYR A 1 110 ? -13.242 9.303 3.191 1.00 90.88 110 TYR A C 1
ATOM 837 O O . TYR A 1 110 ? -14.369 9.754 3.413 1.00 90.88 110 TYR A O 1
ATOM 845 N N . VAL A 1 111 ? -12.945 8.000 3.202 1.00 89.50 111 VAL A N 1
ATOM 846 C CA . VAL A 1 111 ? -13.914 6.908 3.370 1.00 89.50 111 VAL A CA 1
ATOM 847 C C . VAL A 1 111 ? -14.271 6.721 4.837 1.00 89.50 111 VAL A C 1
ATOM 849 O O . VAL A 1 111 ? -15.453 6.716 5.153 1.00 89.50 111 VAL A O 1
ATOM 852 N N . VAL A 1 112 ? -13.283 6.630 5.737 1.00 89.75 112 VAL A N 1
ATOM 853 C CA . VAL A 1 112 ? -13.529 6.309 7.156 1.00 89.75 112 VAL A CA 1
ATOM 854 C C . VAL A 1 112 ? -14.489 7.306 7.822 1.00 89.75 112 VAL A C 1
ATOM 856 O O . VAL A 1 112 ? -15.448 6.855 8.434 1.00 89.75 112 VAL A O 1
ATOM 859 N N . PRO A 1 113 ? -14.362 8.640 7.649 1.00 86.75 113 PRO A N 1
ATOM 860 C CA . PRO A 1 113 ? -15.296 9.582 8.278 1.00 86.75 113 PRO A CA 1
ATOM 861 C C . PRO A 1 113 ? -16.724 9.558 7.713 1.00 86.75 113 PRO A C 1
ATOM 863 O O . PRO A 1 113 ? -17.598 10.224 8.259 1.00 86.75 113 PRO A O 1
ATOM 866 N N . LYS A 1 114 ? -16.951 8.889 6.577 1.00 86.06 114 LYS A N 1
ATOM 867 C CA . LYS A 1 114 ? -18.243 8.845 5.868 1.00 86.06 114 LYS A CA 1
ATOM 868 C C . LYS A 1 114 ? -18.866 7.451 5.850 1.00 86.06 114 LYS A C 1
ATOM 870 O O . LYS A 1 114 ? -19.971 7.293 5.344 1.00 86.06 114 LYS A O 1
ATOM 875 N N . ALA A 1 115 ? -18.131 6.452 6.319 1.00 83.88 115 ALA A N 1
ATOM 876 C CA . ALA A 1 115 ? -18.539 5.066 6.320 1.00 83.88 115 ALA A CA 1
ATOM 877 C C . ALA A 1 115 ? -19.240 4.746 7.640 1.00 83.88 115 ALA A C 1
ATOM 879 O O . ALA A 1 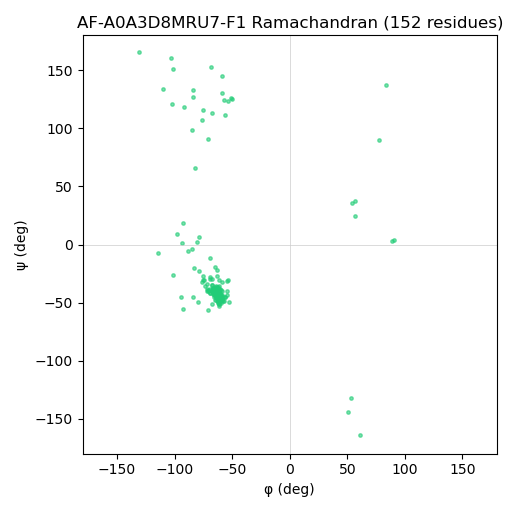115 ? -18.625 4.805 8.705 1.00 83.88 115 ALA A O 1
ATOM 880 N N . ASP A 1 116 ? -20.512 4.363 7.572 1.00 75.00 116 ASP A N 1
ATOM 881 C CA . ASP A 1 116 ? -21.246 3.924 8.755 1.00 75.00 116 ASP A CA 1
ATOM 882 C C . ASP A 1 116 ? -20.672 2.590 9.260 1.00 75.00 116 ASP A C 1
ATOM 884 O O . ASP A 1 116 ? -20.769 1.556 8.599 1.00 75.00 116 ASP A O 1
ATOM 888 N N . GLY A 1 117 ? -20.054 2.618 10.445 1.00 76.00 117 GLY A N 1
ATOM 889 C CA . GLY A 1 117 ? -19.560 1.424 11.139 1.00 76.00 117 GLY A CA 1
ATOM 890 C C . GLY A 1 117 ? -18.118 1.009 10.834 1.00 76.00 117 GLY A C 1
ATOM 891 O O . GLY A 1 117 ? -17.686 -0.010 11.371 1.00 76.00 117 GLY A O 1
ATOM 892 N N . LEU A 1 118 ? -17.370 1.784 10.038 1.00 88.50 118 LEU A N 1
ATOM 893 C CA . LEU A 1 118 ? -15.934 1.577 9.829 1.00 88.50 118 LEU A CA 1
ATOM 894 C C . LEU A 1 118 ? -15.125 2.590 10.650 1.00 88.50 118 LEU A C 1
ATOM 896 O O . LEU A 1 118 ? -15.245 3.794 10.439 1.00 88.50 118 LEU A O 1
ATOM 900 N N . SER A 1 119 ? -14.260 2.116 11.544 1.00 90.50 119 SER A N 1
ATOM 901 C CA . SER A 1 119 ? -13.302 2.965 12.262 1.00 90.50 119 SER A CA 1
ATOM 902 C C . SER A 1 119 ? -11.890 2.842 11.693 1.00 90.50 119 SER A C 1
ATOM 904 O O . SER A 1 119 ? -11.540 1.870 11.016 1.00 90.50 119 SER A O 1
ATOM 906 N N . LEU A 1 120 ? -11.043 3.831 11.981 1.00 89.81 120 LEU A N 1
ATOM 907 C CA . LEU A 1 120 ? -9.652 3.797 11.541 1.00 89.81 120 LEU A CA 1
ATOM 908 C C . LEU A 1 120 ? -8.857 2.692 12.256 1.00 89.81 120 LEU A C 1
ATOM 910 O O . LEU A 1 120 ? -7.949 2.115 11.659 1.00 89.81 120 LEU A O 1
ATOM 914 N N . GLU A 1 121 ? -9.222 2.346 13.496 1.00 89.00 121 GLU A N 1
ATOM 915 C CA . GLU A 1 121 ? -8.650 1.199 14.211 1.00 89.00 121 GLU A CA 1
ATOM 916 C C . GLU A 1 121 ? -8.980 -0.119 13.511 1.00 89.00 121 GLU A C 1
ATOM 918 O O . GLU A 1 121 ? -8.104 -0.967 13.389 1.00 89.00 121 GLU A O 1
ATOM 923 N N . GLN A 1 122 ? -10.207 -0.274 13.002 1.00 91.44 122 GLN A N 1
ATOM 924 C CA . GLN A 1 122 ? -10.617 -1.481 12.279 1.00 91.44 122 GLN A CA 1
ATOM 925 C C . GLN A 1 122 ? -9.894 -1.634 10.934 1.00 91.44 122 GLN A C 1
ATOM 927 O O . GLN A 1 122 ? -9.611 -2.754 10.508 1.00 91.44 122 GLN A O 1
ATOM 932 N N . VAL A 1 123 ? -9.604 -0.525 10.244 1.00 91.94 123 VAL A N 1
ATOM 933 C CA . VAL A 1 123 ? -8.792 -0.551 9.015 1.00 91.94 123 VAL A CA 1
ATOM 934 C C . VAL A 1 123 ? -7.335 -0.891 9.338 1.00 91.94 123 VAL A C 1
ATOM 936 O O . VAL A 1 123 ? -6.718 -1.681 8.618 1.00 91.94 123 VAL A O 1
ATOM 939 N N . GLY A 1 124 ? -6.799 -0.318 10.418 1.00 91.62 124 GLY A N 1
ATOM 940 C CA . GLY A 1 124 ? -5.468 -0.617 10.936 1.00 91.62 124 GLY A CA 1
ATOM 941 C C . GLY A 1 124 ? -4.331 -0.302 9.960 1.00 91.62 124 GLY A C 1
ATOM 942 O O . GLY A 1 124 ? -4.497 0.436 8.985 1.00 91.62 124 GLY A O 1
ATOM 943 N N . GLY A 1 125 ? -3.157 -0.864 10.252 1.00 90.75 125 GLY A N 1
ATOM 944 C CA . GLY A 1 125 ? -2.001 -0.916 9.363 1.00 90.75 125 GLY A CA 1
ATOM 945 C C . GLY A 1 125 ? -1.591 0.422 8.752 1.00 90.75 125 GLY A C 1
ATOM 946 O O . GLY A 1 125 ? -1.670 1.483 9.370 1.00 90.75 125 GLY A O 1
ATOM 947 N N . MET A 1 126 ? -1.139 0.355 7.499 1.00 91.31 126 MET A N 1
ATOM 948 C CA . MET A 1 126 ? -0.619 1.504 6.759 1.00 91.31 126 MET A CA 1
ATOM 949 C C . MET A 1 126 ? -1.610 2.681 6.659 1.00 91.31 126 MET A C 1
ATOM 951 O O . MET A 1 126 ? -1.188 3.806 6.933 1.00 91.31 126 MET A O 1
ATOM 955 N N . PRO A 1 127 ? -2.907 2.479 6.351 1.00 92.56 127 PRO A N 1
ATOM 956 C CA . PRO A 1 127 ? -3.885 3.568 6.348 1.00 92.56 127 PRO A CA 1
ATOM 957 C C . PRO A 1 127 ? -3.978 4.316 7.685 1.00 92.56 127 PRO A C 1
ATOM 959 O O . PRO A 1 127 ? -3.960 5.547 7.696 1.00 92.56 127 PRO A O 1
ATOM 962 N N . ARG A 1 128 ? -4.016 3.591 8.813 1.00 90.88 128 ARG A N 1
ATOM 963 C CA . ARG A 1 128 ? -4.065 4.198 10.150 1.00 90.88 128 ARG A CA 1
ATOM 964 C C . ARG A 1 128 ? -2.823 5.034 10.436 1.00 90.88 128 ARG A C 1
ATOM 966 O O . ARG A 1 128 ? -2.958 6.185 10.840 1.00 90.88 128 ARG A O 1
ATOM 973 N N . VAL A 1 129 ? -1.631 4.489 10.184 1.00 90.06 129 VAL A N 1
ATOM 974 C CA . VAL A 1 129 ? -0.356 5.189 10.437 1.00 90.06 129 VAL A CA 1
ATOM 975 C C . VAL A 1 129 ? -0.250 6.483 9.654 1.00 90.06 129 VAL A C 1
ATOM 977 O O . VAL A 1 129 ? 0.186 7.499 10.193 1.00 90.06 129 VAL A O 1
ATOM 980 N N . LEU A 1 130 ? -0.644 6.443 8.383 1.00 90.44 130 LEU A N 1
ATOM 981 C CA . LEU A 1 130 ? -0.554 7.602 7.509 1.00 90.44 130 LEU A CA 1
ATOM 982 C C . LEU A 1 130 ? -1.512 8.716 7.947 1.00 90.44 130 LEU A C 1
ATOM 984 O O . LEU A 1 130 ? -1.179 9.886 7.789 1.00 90.44 130 LEU A O 1
ATOM 988 N N . VAL A 1 131 ? -2.692 8.374 8.477 1.00 90.12 131 VAL A N 1
ATOM 989 C CA . VAL A 1 131 ? -3.702 9.359 8.900 1.00 90.12 131 VAL A CA 1
ATOM 990 C C . VAL A 1 131 ? -3.452 9.889 10.313 1.00 90.12 131 VAL A C 1
ATOM 992 O O . VAL A 1 131 ? -3.544 11.095 10.521 1.00 90.12 131 VAL A O 1
ATOM 995 N N . GLN A 1 132 ? -3.150 9.020 11.281 1.00 86.31 132 GLN A N 1
ATOM 996 C CA . GLN A 1 132 ? -2.971 9.414 12.686 1.00 86.31 132 GLN A CA 1
ATOM 997 C C . GLN A 1 132 ? -1.568 9.952 12.992 1.00 86.31 132 GLN A C 1
ATOM 999 O O . GLN A 1 132 ? -1.412 10.691 13.957 1.00 86.31 132 GLN A O 1
ATOM 1004 N N . GLY A 1 133 ? -0.570 9.645 12.157 1.00 70.25 133 GLY A N 1
ATOM 1005 C CA . GLY A 1 133 ? 0.796 10.119 12.346 1.00 70.25 133 GLY A CA 1
ATOM 1006 C C . GLY A 1 133 ? 1.534 9.328 13.423 1.00 70.25 133 GLY A C 1
ATOM 1007 O O . GLY A 1 133 ? 1.556 9.709 14.586 1.00 70.25 133 GLY A O 1
ATOM 1008 N N . GLY A 1 134 ? 2.203 8.257 12.995 1.00 63.03 134 GLY A N 1
ATOM 1009 C CA . GLY A 1 134 ? 3.062 7.447 13.857 1.00 63.03 134 GLY A CA 1
ATOM 1010 C C . GLY A 1 134 ? 2.288 6.406 14.662 1.00 63.03 134 GLY A C 1
ATOM 1011 O O . GLY A 1 134 ? 1.209 6.649 15.188 1.00 63.03 134 GLY A O 1
ATOM 1012 N N . LEU A 1 135 ? 2.849 5.204 14.724 1.00 58.31 135 LEU A N 1
ATOM 1013 C CA . LEU A 1 135 ? 2.439 4.215 15.708 1.00 58.31 135 LEU A CA 1
ATOM 1014 C C . LEU A 1 135 ? 3.206 4.531 16.980 1.00 58.31 135 LEU A C 1
ATOM 1016 O O . LEU A 1 135 ? 4.424 4.710 16.922 1.00 58.31 135 LEU A O 1
ATOM 1020 N N . GLU A 1 136 ? 2.519 4.566 18.114 1.00 53.69 136 GLU A N 1
ATOM 1021 C CA . GLU A 1 136 ? 3.207 4.307 19.371 1.00 53.69 136 GLU A CA 1
ATOM 1022 C C . GLU A 1 136 ? 3.851 2.927 19.210 1.00 53.69 136 GLU A C 1
ATOM 1024 O O . GLU A 1 136 ? 3.158 1.928 19.005 1.00 53.69 136 GLU A O 1
ATOM 1029 N N . ALA A 1 137 ? 5.183 2.885 19.151 1.00 52.12 137 ALA A N 1
ATOM 1030 C CA . ALA A 1 137 ? 5.886 1.619 19.218 1.00 52.12 137 ALA A CA 1
ATOM 1031 C C . ALA A 1 137 ? 5.453 0.968 20.530 1.00 52.12 137 ALA A C 1
ATOM 1033 O O . ALA A 1 137 ? 5.559 1.607 21.580 1.00 52.12 137 ALA A O 1
ATOM 1034 N N . GLU A 1 138 ? 4.929 -0.258 20.472 1.00 53.91 138 GLU A N 1
ATOM 1035 C CA . GLU A 1 138 ? 4.684 -1.009 21.698 1.00 53.91 138 GLU A CA 1
ATOM 1036 C C . GLU A 1 138 ? 6.006 -1.031 22.480 1.00 53.91 138 GLU A C 1
ATOM 1038 O O . GLU A 1 138 ? 7.045 -1.379 21.904 1.00 53.91 138 GLU A O 1
ATOM 1043 N N . PRO A 1 139 ? 6.022 -0.553 23.736 1.00 51.84 139 PRO A N 1
ATOM 1044 C CA . PRO A 1 139 ? 7.245 -0.524 24.513 1.00 51.84 139 PRO A CA 1
ATOM 1045 C C . PRO A 1 139 ? 7.762 -1.956 24.626 1.00 51.84 139 PRO A C 1
ATOM 1047 O O . PRO A 1 139 ? 7.001 -2.859 24.973 1.00 51.84 139 PRO A O 1
ATOM 1050 N N . PHE A 1 140 ? 9.046 -2.161 24.324 1.00 54.41 140 PHE A N 1
ATOM 1051 C CA . PHE A 1 140 ? 9.695 -3.446 24.562 1.00 54.41 140 PHE A CA 1
ATOM 1052 C C . PHE A 1 140 ? 9.419 -3.864 26.004 1.00 54.41 140 PHE A C 1
ATOM 1054 O O . PHE A 1 140 ? 9.669 -3.090 26.934 1.00 54.41 140 PHE A O 1
ATOM 1061 N N . THR A 1 141 ? 8.888 -5.068 26.197 1.00 65.94 141 THR A N 1
ATOM 1062 C CA . THR A 1 141 ? 8.759 -5.598 27.552 1.00 65.94 141 THR A CA 1
ATOM 1063 C C . THR A 1 141 ? 10.159 -5.879 28.100 1.00 65.94 141 THR A C 1
ATOM 1065 O O . THR A 1 141 ? 11.086 -6.157 27.335 1.00 65.94 141 THR A O 1
ATOM 1068 N N . GLU A 1 142 ? 10.351 -5.826 29.423 1.00 58.88 142 GLU A N 1
ATOM 1069 C CA . GLU A 1 142 ? 11.652 -6.170 30.025 1.00 58.88 142 GLU A CA 1
ATOM 1070 C C . GLU A 1 142 ? 12.120 -7.572 29.593 1.00 58.88 142 GLU A C 1
ATOM 1072 O O . GLU A 1 142 ? 13.312 -7.777 29.384 1.00 58.88 142 GLU A O 1
ATOM 1077 N N . SER A 1 143 ? 11.186 -8.500 29.341 1.00 62.59 143 SER A N 1
ATOM 1078 C CA . SER A 1 143 ? 11.463 -9.823 28.769 1.00 62.59 143 SER A CA 1
ATOM 1079 C C . SER A 1 143 ? 12.058 -9.797 27.358 1.00 62.59 143 SER A C 1
ATOM 1081 O O . SER A 1 143 ? 12.923 -10.620 27.059 1.00 62.59 143 SER A O 1
ATOM 1083 N N . ASP A 1 144 ? 11.646 -8.868 26.493 1.00 66.44 144 ASP A N 1
ATOM 1084 C CA . ASP A 1 144 ? 12.169 -8.769 25.122 1.00 66.44 144 ASP A CA 1
ATOM 1085 C C . ASP A 1 144 ? 13.608 -8.245 25.121 1.00 66.44 144 ASP A C 1
ATOM 1087 O O . ASP A 1 144 ? 14.467 -8.734 24.384 1.00 66.44 144 ASP A O 1
ATOM 1091 N N . VAL A 1 145 ? 13.895 -7.287 26.008 1.00 66.94 145 VAL A N 1
ATOM 1092 C CA . VAL A 1 145 ? 15.240 -6.734 26.215 1.00 66.94 145 VAL A CA 1
ATOM 1093 C C . VAL A 1 145 ? 16.172 -7.785 26.822 1.00 66.94 145 VAL A C 1
ATOM 1095 O O . VAL A 1 145 ? 17.330 -7.907 26.412 1.00 66.94 145 VAL A O 1
ATOM 1098 N N . ASP A 1 146 ? 15.671 -8.590 27.758 1.00 69.50 146 ASP A N 1
ATOM 1099 C CA . ASP A 1 146 ? 16.442 -9.665 28.380 1.00 69.50 146 ASP A CA 1
ATOM 1100 C C . ASP A 1 146 ? 16.785 -10.784 27.385 1.00 69.50 146 ASP A C 1
ATOM 1102 O O . ASP A 1 146 ? 17.904 -11.297 27.395 1.00 69.50 146 ASP A O 1
ATOM 1106 N N . ASN A 1 147 ? 15.872 -11.132 26.476 1.00 67.62 147 ASN A N 1
ATOM 1107 C CA . ASN A 1 147 ? 16.124 -12.145 25.448 1.00 67.62 147 ASN A CA 1
ATOM 1108 C C . ASN A 1 147 ? 17.092 -11.651 24.359 1.00 67.62 147 ASN A C 1
ATOM 1110 O O . ASN A 1 147 ? 17.992 -12.389 23.952 1.00 67.62 147 ASN A O 1
ATOM 1114 N N . LEU A 1 148 ? 16.969 -10.387 23.938 1.00 67.56 148 LEU A N 1
ATOM 1115 C CA . LEU A 1 148 ? 17.872 -9.768 22.961 1.00 67.56 148 LEU A CA 1
ATOM 1116 C C . LEU A 1 148 ? 19.283 -9.539 23.524 1.00 67.56 148 LEU A C 1
ATOM 1118 O O . LEU A 1 148 ? 20.268 -9.748 22.817 1.00 67.56 148 LEU A O 1
ATOM 1122 N N . SER A 1 149 ? 19.402 -9.148 24.797 1.00 66.25 149 SER A N 1
ATOM 1123 C CA . SER A 1 149 ? 20.700 -8.919 25.451 1.00 66.25 149 SER A CA 1
ATOM 1124 C C . SER A 1 149 ? 21.436 -10.213 25.808 1.00 66.25 149 SER A C 1
ATOM 1126 O O . SER A 1 149 ? 22.667 -10.230 25.836 1.00 66.25 149 SER A O 1
ATOM 1128 N N . LYS A 1 150 ? 20.710 -11.316 26.033 1.00 66.81 150 LYS A N 1
ATOM 1129 C CA . LYS A 1 150 ? 21.297 -12.627 26.355 1.00 66.81 150 LYS A CA 1
ATOM 1130 C C . LYS A 1 150 ? 21.719 -13.439 25.130 1.00 66.81 150 LYS A C 1
ATOM 1132 O O . LYS A 1 150 ? 22.285 -14.515 25.310 1.00 66.81 150 LYS A O 1
ATOM 1137 N N . GLY A 1 151 ? 21.471 -12.957 23.907 1.00 50.69 151 GLY A N 1
ATOM 1138 C CA . GLY A 1 151 ? 21.907 -13.629 22.677 1.00 50.69 151 GLY A CA 1
ATOM 1139 C C . GLY A 1 151 ? 21.396 -15.068 22.541 1.00 50.69 151 GLY A C 1
ATOM 1140 O O . GLY A 1 151 ? 22.030 -15.879 21.868 1.00 50.69 151 GLY A O 1
ATOM 1141 N N . LYS A 1 152 ? 20.280 -15.410 23.198 1.00 46.53 152 LYS A N 1
ATOM 1142 C CA . LYS A 1 152 ? 19.659 -16.727 23.063 1.00 46.53 152 LYS A CA 1
ATOM 1143 C C . LYS A 1 152 ? 18.758 -16.720 21.840 1.00 46.53 152 LYS A C 1
ATOM 1145 O O . LYS A 1 152 ? 17.639 -16.225 21.869 1.00 46.53 152 LYS A O 1
ATOM 1150 N N . SER A 1 153 ? 19.312 -17.245 20.757 1.00 48.12 153 SER A N 1
ATOM 1151 C CA . SER A 1 153 ? 18.534 -17.888 19.707 1.00 48.12 153 SER A CA 1
ATOM 1152 C C . SER A 1 153 ? 18.128 -19.251 20.261 1.00 48.12 153 SER A C 1
ATOM 1154 O O . SER A 1 153 ? 19.011 -20.044 20.592 1.00 48.12 153 SER A O 1
ATOM 1156 N N . ASP A 1 154 ? 16.829 -19.478 20.439 1.00 51.44 154 ASP A N 1
ATOM 1157 C CA . ASP A 1 154 ? 16.311 -20.848 20.514 1.00 51.44 154 ASP A CA 1
ATOM 1158 C C . ASP A 1 154 ? 16.429 -21.518 19.134 1.00 51.44 154 ASP A C 1
ATOM 1160 O O . ASP A 1 154 ? 16.221 -20.816 18.112 1.00 51.44 154 ASP A O 1
#

Foldseek 3Di:
DVVVLVVLAVDADALVVLLVVLLVVLLVLQLVLCVVVVQPVVLSDSVLSNVQSVVLSVLCSVCQLVFPVSQCVSLVSNLVSLCVSSVNPNVSSVSSSVSSLVSLCVSLVPNQVSHVPHHLSRNGHSSNCSNVPDDPDPPQDPVNVVCVVVPDDD

Secondary structure (DSSP, 8-state):
-HHHHHHHHTS---HHHHHHHHHHHHHHHHHHHHHHTT--TTTS-HHHHHHHHHHHHHHHHHTTTSHHHHHHHHHHHHHHHHHHHTTT-HHHHHHHHHHHHHHHHHHHHHHGGGSTT--HHHH-HHHHHHHHTS--PPPPPHHHHHHHHTT---

Sequence (154 aa):
MMMVAEVVSSFTWTPLTFYAAAALVQLIVILLSFRFTQLNPDYNTFAGALVVAVPVNVLAYFTRDFGVTGVLIVGATLFGLLVGIARGDVFRTAVAWMLCLATYWGMASYVVPKADGLSLEQVGGMPRVLVQGGLEAEPFTESDVDNLSKGKSD

Mean predicted aligned error: 8.79 Å